Protein AF-A0A7W6P4G1-F1 (afdb_monomer_lite)

Organism: NCBI:txid485907

Radius of gyration: 21.34 Å; chains: 1; bounding box: 41×48×50 Å

Foldseek 3Di:
DVVVVVVVVVVVVVCVVVVVVVVVVLVVLQVVCVVPHCVVRNRPVVVVVVVVVLVVDVVSVVVVVVVVVVVVVVVVVCVVVVVVVCVVVVD

pLDDT: mean 90.5, std 7.86, range [58.38, 98.44]

Structure (mmCIF, N/CA/C/O backbone):
data_AF-A0A7W6P4G1-F1
#
_entry.id   AF-A0A7W6P4G1-F1
#
loop_
_atom_site.group_PDB
_atom_site.id
_atom_site.type_symbol
_atom_site.label_atom_id
_atom_site.label_alt_id
_atom_site.label_comp_id
_atom_site.label_asym_id
_atom_site.label_entity_id
_atom_site.label_seq_id
_atom_site.pdbx_PDB_ins_code
_atom_site.Cartn_x
_atom_site.Cartn_y
_atom_site.Cartn_z
_atom_site.occupancy
_atom_site.B_iso_or_equiv
_atom_site.auth_seq_id
_atom_site.auth_comp_id
_atom_site.auth_asym_id
_atom_site.auth_atom_id
_atom_site.pdbx_PDB_model_num
ATOM 1 N N . MET A 1 1 ? 0.528 32.852 -9.928 1.00 58.38 1 MET A N 1
ATOM 2 C CA . MET A 1 1 ? -0.047 32.365 -8.650 1.00 58.38 1 MET A CA 1
ATOM 3 C C . MET A 1 1 ? -1.473 31.817 -8.791 1.00 58.38 1 MET A C 1
ATOM 5 O O . MET A 1 1 ? -1.713 30.733 -8.278 1.00 58.38 1 MET A O 1
ATOM 9 N N . LEU A 1 2 ? -2.393 32.462 -9.529 1.00 66.00 2 LEU A N 1
ATOM 10 C CA . LEU A 1 2 ? -3.779 31.973 -9.731 1.00 66.00 2 LEU A CA 1
ATOM 11 C C . LEU A 1 2 ? -3.909 30.572 -10.378 1.00 66.00 2 LEU A C 1
ATOM 13 O O . LEU A 1 2 ? -4.854 29.842 -10.088 1.00 66.00 2 LEU A O 1
ATOM 17 N N . SER A 1 3 ? -2.949 30.156 -11.208 1.00 70.81 3 SER A N 1
ATOM 18 C CA . SER A 1 3 ? -2.973 28.868 -11.921 1.00 70.81 3 SER A CA 1
ATOM 19 C C . SER A 1 3 ? -2.778 27.636 -11.023 1.00 70.81 3 SER A C 1
ATOM 21 O O . SER A 1 3 ? -3.374 26.591 -11.282 1.00 70.81 3 SER A O 1
ATOM 23 N N . PHE A 1 4 ? -1.984 27.742 -9.952 1.00 72.69 4 PHE A N 1
ATOM 24 C CA . PHE A 1 4 ? -1.757 26.632 -9.018 1.00 72.69 4 PHE A CA 1
ATOM 25 C C . PHE A 1 4 ? -2.994 26.372 -8.153 1.00 72.69 4 PHE A C 1
ATOM 27 O O . PHE A 1 4 ? -3.443 25.234 -8.048 1.00 72.69 4 PHE A O 1
ATOM 34 N N . ALA A 1 5 ? -3.603 27.435 -7.617 1.00 76.44 5 ALA A N 1
ATOM 35 C CA . ALA A 1 5 ? -4.818 27.339 -6.809 1.00 76.44 5 ALA A CA 1
ATOM 36 C C . ALA A 1 5 ? -5.984 26.701 -7.590 1.00 76.44 5 ALA A C 1
ATOM 38 O O . ALA A 1 5 ? -6.649 25.801 -7.080 1.00 76.44 5 ALA A O 1
ATOM 39 N N . ALA A 1 6 ? -6.174 27.084 -8.858 1.00 80.06 6 ALA A N 1
ATOM 40 C CA . ALA A 1 6 ? -7.211 26.504 -9.713 1.00 80.06 6 ALA A CA 1
ATOM 41 C C . ALA A 1 6 ? -6.962 25.017 -10.042 1.00 80.06 6 ALA A C 1
ATOM 43 O O . ALA A 1 6 ? -7.898 24.213 -10.078 1.00 80.06 6 ALA A O 1
ATOM 44 N N . ARG A 1 7 ? -5.699 24.620 -10.263 1.00 78.25 7 ARG A N 1
ATOM 45 C CA . ARG A 1 7 ? -5.331 23.222 -10.544 1.00 78.25 7 ARG A CA 1
ATOM 46 C C . ARG A 1 7 ? -5.482 22.332 -9.310 1.00 78.25 7 ARG A C 1
ATOM 48 O O . ARG A 1 7 ? -6.033 21.241 -9.435 1.00 78.25 7 ARG A O 1
ATOM 55 N N . SER A 1 8 ? -5.068 22.811 -8.140 1.00 79.75 8 SER A N 1
ATOM 56 C CA . SER A 1 8 ? -5.254 22.107 -6.868 1.00 79.75 8 SER A CA 1
ATOM 57 C C . SER A 1 8 ? -6.735 21.973 -6.507 1.00 79.75 8 SER A C 1
ATOM 59 O O . SER A 1 8 ? -7.164 20.886 -6.133 1.00 79.75 8 SER A O 1
ATOM 61 N N . GLY A 1 9 ? -7.542 23.021 -6.715 1.00 84.00 9 GLY A N 1
ATOM 62 C CA . GLY A 1 9 ? -8.993 22.975 -6.497 1.00 84.00 9 GLY A CA 1
ATOM 63 C C . GLY A 1 9 ? -9.699 21.935 -7.373 1.00 84.00 9 GLY A C 1
ATOM 64 O O . GLY A 1 9 ? -10.487 21.139 -6.871 1.00 84.00 9 GLY A O 1
ATOM 65 N N . ARG A 1 10 ? -9.355 21.861 -8.667 1.00 81.25 10 ARG A N 1
ATOM 66 C CA . ARG A 1 10 ? -9.870 20.811 -9.566 1.00 81.25 10 ARG A CA 1
ATOM 67 C C . ARG A 1 10 ? -9.433 19.403 -9.162 1.00 81.25 10 ARG A C 1
ATOM 69 O O . ARG A 1 10 ? -10.211 18.467 -9.313 1.00 81.25 10 ARG A O 1
ATOM 76 N N . PHE A 1 11 ? -8.204 19.246 -8.677 1.00 81.50 11 PHE A N 1
ATOM 77 C CA . PHE A 1 11 ? -7.693 17.951 -8.230 1.00 81.50 11 PHE A CA 1
ATOM 78 C C . PHE A 1 11 ? -8.432 17.458 -6.980 1.00 81.50 11 PHE A C 1
ATOM 80 O O . PHE A 1 11 ? -8.959 16.348 -6.981 1.00 81.50 11 PHE A O 1
ATOM 87 N N . LEU A 1 12 ? -8.564 18.317 -5.965 1.00 82.31 12 LEU A N 1
ATOM 88 C CA . LEU A 1 12 ? -9.377 18.056 -4.772 1.00 82.31 12 LEU A CA 1
ATOM 89 C C . LEU A 1 12 ? -10.824 17.713 -5.145 1.00 82.31 12 LEU A C 1
ATOM 91 O O . LEU A 1 12 ? -11.380 16.751 -4.625 1.00 82.31 12 LEU A O 1
ATOM 95 N N . TRP A 1 13 ? -11.400 18.441 -6.106 1.00 84.94 13 TRP A N 1
ATOM 96 C CA . TRP A 1 13 ? -12.747 18.169 -6.601 1.00 84.94 13 TRP A CA 1
ATOM 97 C C . TRP A 1 13 ? -12.867 16.808 -7.305 1.00 84.94 13 TRP A C 1
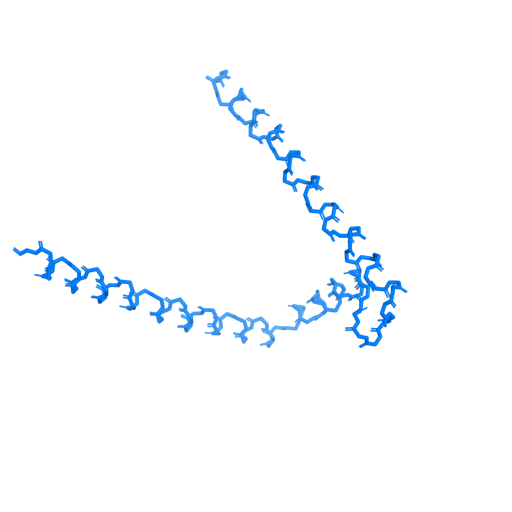ATOM 99 O O . TRP A 1 13 ? -13.841 16.091 -7.101 1.00 84.94 13 TRP A O 1
ATOM 109 N N . SER A 1 14 ? -11.864 16.398 -8.088 1.00 83.88 14 SER A N 1
ATOM 110 C CA . SER A 1 14 ? -11.854 15.059 -8.701 1.00 83.88 14 SER A CA 1
ATOM 111 C C . SER A 1 14 ? -11.739 13.924 -7.676 1.00 83.88 14 SER A C 1
ATOM 113 O O . SER A 1 14 ? -12.209 12.816 -7.931 1.00 83.88 14 SER A O 1
ATOM 115 N N . GLY A 1 15 ? -11.184 14.207 -6.492 1.00 87.31 15 GLY A N 1
ATOM 116 C CA . GLY A 1 15 ? -11.050 13.242 -5.402 1.00 87.31 15 GLY A CA 1
ATOM 117 C C . GLY A 1 15 ? -12.385 12.706 -4.880 1.00 87.31 15 GLY A C 1
ATOM 118 O O . GLY A 1 15 ? -12.428 11.581 -4.387 1.00 87.31 15 GLY A O 1
ATOM 119 N N . TRP A 1 16 ? -13.486 13.449 -5.054 1.00 90.50 16 TRP A N 1
ATOM 120 C CA . TRP A 1 16 ? -14.825 13.021 -4.636 1.00 90.50 16 TRP A CA 1
ATOM 121 C C . TRP A 1 16 ? -15.285 11.725 -5.303 1.00 90.50 16 TRP A C 1
ATOM 123 O O . TRP A 1 16 ? -15.935 10.914 -4.651 1.00 90.50 16 TRP A O 1
ATOM 133 N N . ALA A 1 17 ? -14.911 11.497 -6.566 1.00 88.19 17 ALA A N 1
ATOM 134 C CA . ALA A 1 17 ? -15.223 10.248 -7.259 1.00 88.19 17 ALA A CA 1
ATOM 135 C C . ALA A 1 17 ? -14.449 9.054 -6.671 1.00 88.19 17 ALA A C 1
ATOM 137 O O . ALA A 1 17 ? -14.969 7.946 -6.583 1.00 88.19 17 ALA A O 1
ATOM 138 N N . GLY A 1 18 ? -13.207 9.283 -6.234 1.00 91.44 18 GLY A N 1
ATOM 139 C CA . GLY A 1 18 ? -12.425 8.265 -5.534 1.00 91.44 18 GLY A CA 1
ATOM 140 C C . GLY A 1 18 ? -13.003 7.966 -4.153 1.00 91.44 18 GLY A C 1
ATOM 141 O O . GLY A 1 18 ? -13.182 6.804 -3.796 1.00 91.44 18 GLY A O 1
ATOM 142 N N . LEU A 1 19 ? -13.352 9.011 -3.396 1.00 92.69 19 LEU A N 1
ATOM 143 C CA . LEU A 1 19 ? -13.936 8.863 -2.066 1.00 92.69 19 LEU A CA 1
ATOM 144 C C . LEU A 1 19 ? -15.279 8.128 -2.115 1.00 92.69 19 LEU A C 1
ATOM 146 O O . LEU A 1 19 ? -15.496 7.228 -1.310 1.00 92.69 19 LEU A O 1
ATOM 150 N N . SER A 1 20 ? -16.153 8.447 -3.076 1.00 92.94 20 SER A N 1
ATOM 151 C CA . SER A 1 20 ? -17.426 7.738 -3.234 1.00 92.94 20 SER A CA 1
ATOM 152 C C . SER A 1 20 ? -17.223 6.261 -3.572 1.00 92.94 20 SER A C 1
ATOM 154 O O . SER A 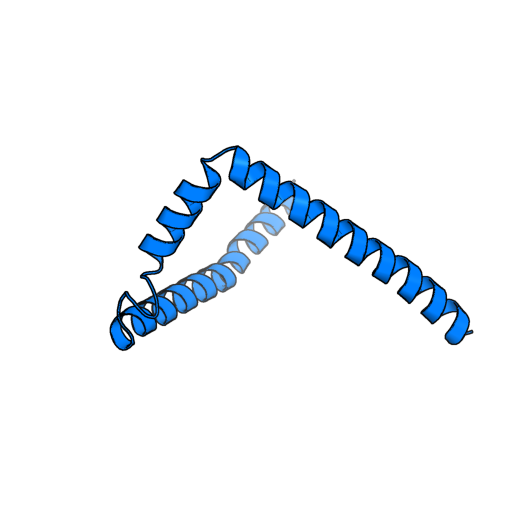1 20 ? -17.915 5.416 -3.008 1.00 92.94 20 SER A O 1
ATOM 156 N N . GLY A 1 21 ? -16.235 5.933 -4.412 1.00 94.44 21 GLY A N 1
ATOM 157 C CA . GLY A 1 21 ? -15.847 4.551 -4.693 1.00 94.44 21 GLY A CA 1
ATOM 158 C C . GLY A 1 21 ? -15.367 3.806 -3.445 1.00 94.44 21 GLY A C 1
ATOM 159 O O . GLY A 1 21 ? -15.811 2.688 -3.191 1.00 94.44 21 GLY A O 1
ATOM 160 N N . LEU A 1 22 ? -14.520 4.438 -2.626 1.00 93.81 22 LEU A N 1
ATOM 161 C CA . LEU A 1 22 ? -14.057 3.863 -1.357 1.00 93.81 22 LEU A CA 1
ATOM 162 C C . LEU A 1 22 ? -15.208 3.667 -0.360 1.00 93.81 22 LEU A C 1
ATOM 164 O O . LEU A 1 22 ? -15.288 2.619 0.276 1.00 93.81 22 LEU A O 1
ATOM 168 N N . CYS A 1 23 ? -16.121 4.636 -0.249 1.00 94.50 23 CYS A N 1
ATOM 169 C CA . CYS A 1 23 ? -17.308 4.521 0.598 1.00 94.50 23 CYS A CA 1
ATOM 170 C C . CYS A 1 23 ? -18.239 3.397 0.125 1.00 94.50 23 CYS A C 1
ATOM 172 O O . CYS A 1 23 ? -18.715 2.620 0.948 1.00 94.50 23 CYS A O 1
ATOM 174 N N . LEU A 1 24 ? -18.473 3.280 -1.186 1.00 95.62 24 LEU A N 1
ATOM 175 C CA . LEU A 1 24 ? -19.280 2.205 -1.763 1.00 95.62 24 LEU A CA 1
ATOM 176 C C . LEU A 1 24 ? -18.640 0.837 -1.504 1.00 95.62 24 LEU A C 1
ATOM 178 O O . LEU A 1 24 ? -19.324 -0.092 -1.087 1.00 95.62 24 LEU A O 1
ATOM 182 N N . PHE A 1 25 ? -17.326 0.720 -1.698 1.00 94.69 25 PHE A N 1
ATOM 183 C CA . PHE A 1 25 ? -16.586 -0.501 -1.397 1.00 94.69 25 PHE A CA 1
ATOM 184 C C . PHE A 1 25 ? -16.692 -0.883 0.085 1.00 94.69 25 PHE A C 1
ATOM 186 O O . PHE A 1 25 ? -16.991 -2.033 0.395 1.00 94.69 25 PHE A O 1
ATOM 193 N N . ALA A 1 26 ? -16.521 0.077 0.999 1.00 92.75 26 ALA A N 1
ATOM 194 C CA . ALA A 1 26 ? -16.680 -0.160 2.432 1.00 92.75 26 ALA A CA 1
ATOM 195 C C . ALA A 1 26 ? -18.110 -0.602 2.792 1.00 92.75 26 ALA A C 1
ATOM 197 O O . ALA A 1 26 ? -18.279 -1.518 3.592 1.00 92.75 26 ALA A O 1
ATOM 198 N N . ALA A 1 27 ? -19.132 -0.005 2.171 1.00 93.19 27 ALA A N 1
ATOM 199 C CA . ALA A 1 27 ? -20.527 -0.393 2.374 1.00 93.19 27 ALA A CA 1
ATOM 200 C C . ALA A 1 27 ? -20.817 -1.811 1.852 1.00 93.19 27 ALA A C 1
ATOM 202 O O . ALA A 1 27 ? -21.476 -2.592 2.533 1.00 93.19 27 ALA A O 1
ATOM 203 N N . LEU A 1 28 ? -20.290 -2.168 0.676 1.00 94.44 28 LEU A N 1
ATOM 204 C CA . LEU A 1 28 ? -20.410 -3.520 0.123 1.00 94.44 28 LEU A CA 1
ATOM 205 C C . LEU A 1 28 ? -19.687 -4.556 0.987 1.00 94.44 28 LEU A C 1
ATOM 207 O O . LEU A 1 28 ? -20.212 -5.647 1.197 1.00 94.44 28 LEU A O 1
ATOM 211 N N . TRP A 1 29 ? -18.510 -4.216 1.517 1.00 92.94 29 TRP A N 1
ATOM 212 C CA . TRP A 1 29 ? -17.798 -5.068 2.466 1.00 92.94 29 TRP A CA 1
ATOM 213 C C . TRP A 1 29 ? -18.635 -5.272 3.726 1.00 92.94 29 TRP A C 1
ATOM 215 O O . TRP A 1 29 ? -18.854 -6.414 4.118 1.00 92.94 29 TRP A O 1
ATOM 225 N N . GLN A 1 30 ? -19.157 -4.199 4.322 1.00 91.56 30 GLN A N 1
ATOM 226 C CA . GLN A 1 30 ? -20.013 -4.292 5.504 1.00 91.56 30 GLN A CA 1
ATOM 227 C C . GLN A 1 30 ? -21.248 -5.167 5.247 1.00 91.56 30 GLN A C 1
ATOM 229 O O . GLN A 1 30 ? -21.544 -6.052 6.045 1.00 91.56 30 GLN A O 1
ATOM 234 N N . ALA A 1 31 ? -21.915 -5.000 4.104 1.00 91.50 31 ALA A N 1
ATOM 235 C CA . ALA A 1 31 ? -23.028 -5.863 3.711 1.00 91.50 31 ALA A CA 1
ATOM 236 C C . ALA A 1 31 ? -22.596 -7.336 3.566 1.00 91.50 31 ALA A C 1
ATOM 238 O O . ALA A 1 31 ? -23.316 -8.248 3.967 1.00 91.50 31 ALA A O 1
ATOM 239 N N . GLY A 1 32 ? -21.394 -7.586 3.037 1.00 89.75 32 GLY A N 1
ATOM 240 C CA . GLY A 1 32 ? -20.796 -8.919 3.004 1.00 89.75 32 GLY A CA 1
ATOM 241 C C . GLY A 1 32 ? -20.532 -9.482 4.403 1.00 89.75 32 GLY A C 1
ATOM 242 O O . GLY A 1 32 ? -20.840 -10.641 4.664 1.00 89.75 32 GLY A O 1
ATOM 243 N N . HIS A 1 33 ? -20.007 -8.673 5.322 1.00 90.38 33 HIS A N 1
ATOM 244 C CA . HIS A 1 33 ? -19.788 -9.075 6.712 1.00 90.38 33 HIS A CA 1
ATOM 245 C C . HIS A 1 33 ? -21.104 -9.492 7.381 1.00 90.38 33 HIS A C 1
ATOM 247 O O . HIS A 1 33 ? -21.158 -10.529 8.035 1.00 90.38 33 HIS A O 1
ATOM 253 N N . GLU A 1 34 ? -22.180 -8.739 7.160 1.00 88.81 34 GLU A N 1
ATOM 254 C CA . GLU A 1 34 ? -23.512 -9.071 7.675 1.00 88.81 34 GLU A CA 1
ATOM 255 C C . GLU A 1 34 ? -24.076 -10.364 7.060 1.00 88.81 34 GLU A C 1
ATOM 257 O O . GLU A 1 34 ? -24.745 -11.129 7.752 1.00 88.81 34 GLU A O 1
ATOM 262 N N . ALA A 1 35 ? -23.771 -10.647 5.789 1.00 90.00 35 ALA A N 1
ATOM 263 C CA . ALA A 1 35 ? -24.233 -11.851 5.096 1.00 90.00 35 ALA A CA 1
ATOM 264 C C . ALA A 1 35 ? -23.463 -13.131 5.479 1.00 90.00 35 ALA A C 1
ATOM 266 O O . ALA A 1 35 ? -24.064 -14.201 5.569 1.00 90.00 35 ALA A O 1
ATOM 267 N N . TYR A 1 36 ? -22.143 -13.044 5.680 1.00 86.56 36 TYR A N 1
ATOM 268 C CA . TYR A 1 36 ? -21.269 -14.206 5.918 1.00 86.56 36 TYR A CA 1
ATOM 269 C C . TYR A 1 36 ? -20.830 -14.365 7.383 1.00 86.56 36 TYR A C 1
ATOM 271 O O . TYR A 1 36 ? -20.355 -15.431 7.778 1.00 86.56 36 TYR A O 1
ATOM 279 N N . GLY A 1 37 ? -21.004 -13.327 8.201 1.00 84.62 37 GLY A N 1
ATOM 280 C CA . GLY A 1 37 ? -20.597 -13.293 9.600 1.00 84.62 37 GLY A CA 1
ATOM 281 C C . GLY A 1 37 ? -19.095 -13.068 9.812 1.00 84.62 37 GLY A C 1
ATOM 282 O O . GLY A 1 37 ? -18.262 -13.242 8.919 1.00 84.62 37 GLY A O 1
ATOM 283 N N . SER A 1 38 ? -18.747 -12.721 11.056 1.00 81.94 38 SER A N 1
ATOM 284 C CA . SER A 1 38 ? -17.394 -12.312 11.483 1.00 81.94 38 SER A CA 1
ATOM 285 C C . SER A 1 38 ? -16.302 -13.353 11.220 1.00 81.94 38 SER A C 1
ATOM 287 O O . SER A 1 38 ? -15.152 -12.985 10.994 1.00 81.94 38 SER A O 1
ATOM 289 N N . PHE A 1 39 ? -16.645 -14.643 11.237 1.00 79.44 39 PHE A N 1
ATOM 290 C CA . PHE A 1 39 ? -15.665 -15.712 11.068 1.00 79.44 39 PHE A CA 1
ATOM 291 C C . PHE A 1 39 ? -15.135 -15.809 9.631 1.00 79.44 39 PHE A C 1
ATOM 293 O O . PHE A 1 39 ? -13.961 -16.107 9.428 1.00 79.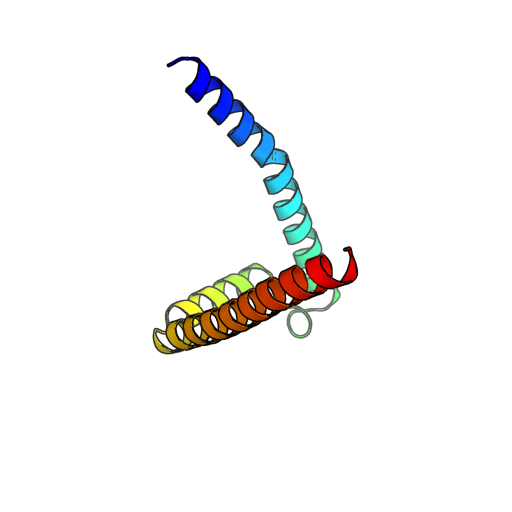44 39 PHE A O 1
ATOM 300 N N . ILE A 1 40 ? -15.994 -15.566 8.637 1.00 84.94 40 ILE A N 1
ATOM 301 C CA . ILE A 1 40 ? -15.634 -15.675 7.217 1.00 84.94 40 ILE A CA 1
ATOM 302 C C . ILE A 1 40 ? -15.084 -14.344 6.711 1.00 84.94 40 ILE A C 1
ATOM 304 O O . ILE A 1 40 ? -14.082 -14.314 5.997 1.00 84.94 40 ILE A O 1
ATOM 308 N N . LEU A 1 41 ? -15.736 -13.243 7.085 1.00 85.94 41 LEU A N 1
ATOM 309 C CA . LEU A 1 41 ? -15.335 -11.906 6.687 1.00 85.94 41 LEU A CA 1
ATOM 310 C C . LEU A 1 41 ? -15.434 -10.999 7.912 1.00 85.94 41 LEU A C 1
ATOM 312 O O . LEU A 1 41 ? -16.548 -10.653 8.287 1.00 85.94 41 LEU A O 1
ATOM 316 N N . PRO A 1 42 ? -14.318 -10.608 8.547 1.00 87.88 42 PRO A N 1
ATOM 317 C CA . PRO A 1 42 ? -14.350 -9.656 9.648 1.00 87.88 42 PRO A CA 1
ATOM 318 C C . PRO A 1 42 ? -14.903 -8.310 9.179 1.00 87.88 42 PRO A C 1
ATOM 320 O O . PRO A 1 42 ? -14.818 -7.961 7.992 1.00 87.88 42 PRO A O 1
ATOM 323 N N . ALA A 1 43 ? -15.442 -7.538 10.120 1.00 90.50 43 ALA A N 1
ATOM 324 C CA . ALA A 1 43 ? -15.916 -6.199 9.821 1.00 90.50 43 ALA A CA 1
ATOM 325 C C . ALA A 1 43 ? -14.745 -5.329 9.312 1.00 90.50 43 ALA A C 1
ATOM 327 O O . ALA A 1 43 ? -13.582 -5.536 9.700 1.00 90.50 43 ALA A O 1
ATOM 328 N N . PRO A 1 44 ? -15.008 -4.352 8.428 1.00 88.06 44 PRO A N 1
ATOM 329 C CA . PRO A 1 44 ? -13.966 -3.480 7.900 1.00 88.06 44 PRO A CA 1
ATOM 330 C C . PRO A 1 44 ? -13.244 -2.708 9.017 1.00 88.06 44 PRO A C 1
ATOM 332 O O . PRO A 1 44 ? -12.030 -2.519 8.941 1.00 88.06 44 PRO A O 1
ATOM 335 N N . ASP A 1 45 ? -13.942 -2.308 10.084 1.00 91.25 45 ASP A N 1
ATOM 336 C CA . ASP A 1 45 ? -13.329 -1.597 11.209 1.00 91.25 45 ASP A CA 1
ATOM 337 C C . ASP A 1 45 ? -12.406 -2.503 12.041 1.00 91.25 45 ASP A C 1
ATOM 339 O O . ASP A 1 45 ? -11.304 -2.088 12.410 1.00 91.25 45 ASP A O 1
ATOM 343 N N . GLU A 1 46 ? -12.811 -3.751 12.278 1.00 90.88 46 GLU A N 1
ATOM 344 C CA . GLU A 1 46 ? -12.012 -4.750 12.985 1.00 90.88 46 GLU A CA 1
ATOM 345 C C . GLU A 1 46 ? -10.720 -5.056 12.216 1.00 90.88 46 GLU A C 1
ATOM 347 O O . GLU A 1 46 ? -9.625 -5.045 12.784 1.00 90.88 46 GLU A O 1
ATOM 352 N N . THR A 1 47 ? -10.832 -5.206 10.894 1.00 91.69 47 THR A N 1
ATOM 353 C CA . THR A 1 47 ? -9.692 -5.425 9.994 1.00 91.69 47 THR A CA 1
ATOM 354 C C . THR A 1 47 ? -8.711 -4.251 10.030 1.00 91.69 47 THR A C 1
ATOM 356 O O . THR A 1 47 ? -7.496 -4.448 10.141 1.00 91.69 47 THR A O 1
ATOM 359 N N . ILE A 1 48 ? -9.216 -3.013 9.975 1.00 92.94 48 ILE A N 1
ATOM 360 C CA . ILE A 1 48 ? -8.383 -1.804 10.042 1.00 92.94 48 ILE A CA 1
ATOM 361 C C . ILE A 1 48 ? -7.666 -1.722 11.394 1.00 92.94 48 ILE A C 1
ATOM 363 O O . ILE A 1 48 ? -6.452 -1.509 11.428 1.00 92.94 48 ILE A O 1
ATOM 367 N N . ARG A 1 49 ? -8.377 -1.932 12.509 1.00 94.56 49 ARG A N 1
ATOM 368 C CA . ARG A 1 49 ? -7.788 -1.919 13.859 1.00 94.56 49 ARG A CA 1
ATOM 369 C C . ARG A 1 49 ? -6.695 -2.972 14.004 1.00 94.56 49 ARG A C 1
ATOM 371 O O . ARG A 1 49 ? -5.593 -2.632 14.427 1.00 94.56 49 ARG A O 1
ATOM 378 N N . ALA A 1 50 ? -6.966 -4.212 13.596 1.00 92.75 50 ALA A N 1
ATOM 379 C CA . ALA A 1 50 ? -5.989 -5.295 13.630 1.00 92.75 50 ALA A CA 1
ATOM 380 C C . ALA A 1 50 ? -4.738 -4.945 12.811 1.00 92.75 50 ALA A C 1
ATOM 382 O O . ALA A 1 50 ? -3.614 -5.116 13.280 1.00 92.75 50 ALA A O 1
ATOM 383 N N . THR A 1 51 ? -4.925 -4.370 11.622 1.00 92.50 51 THR A N 1
ATOM 384 C CA . THR A 1 51 ? -3.822 -3.916 10.766 1.00 92.50 51 THR A CA 1
ATOM 385 C C . THR A 1 51 ? -2.973 -2.850 11.463 1.00 92.50 51 THR A C 1
ATOM 387 O O . THR A 1 51 ? -1.747 -2.966 11.490 1.00 92.50 51 THR A O 1
ATOM 390 N N . PHE A 1 52 ? -3.594 -1.847 12.094 1.00 93.75 52 PHE A N 1
ATOM 391 C CA . PHE A 1 52 ? -2.871 -0.835 12.872 1.00 93.75 52 PHE A CA 1
ATOM 392 C C . PHE A 1 52 ? -2.101 -1.440 14.050 1.00 93.75 52 PHE A C 1
ATOM 394 O O . PHE A 1 52 ? -0.942 -1.086 14.261 1.00 93.75 52 PHE A O 1
ATOM 401 N N . THR A 1 53 ? -2.694 -2.382 14.783 1.00 94.25 53 THR A N 1
ATOM 402 C CA . THR A 1 53 ? -2.007 -3.099 15.866 1.00 94.25 53 THR A CA 1
ATOM 403 C C . THR A 1 53 ? -0.797 -3.878 15.348 1.00 94.25 53 THR A C 1
ATOM 405 O O . THR A 1 53 ? 0.269 -3.846 15.963 1.00 94.25 53 THR A O 1
ATOM 408 N N . LEU A 1 54 ? -0.915 -4.535 14.189 1.00 93.19 54 LEU A N 1
ATOM 409 C CA . LEU A 1 54 ? 0.207 -5.235 13.562 1.00 93.19 54 LEU A CA 1
ATOM 410 C C . LEU A 1 54 ? 1.323 -4.269 13.152 1.00 93.19 54 LEU A C 1
ATOM 412 O O . LEU A 1 54 ? 2.492 -4.590 13.354 1.00 93.19 54 LEU A O 1
ATOM 416 N N . LEU A 1 55 ? 0.976 -3.096 12.618 1.00 91.50 55 LEU A N 1
ATOM 417 C CA . LEU A 1 55 ? 1.925 -2.057 12.204 1.00 91.50 55 LEU A CA 1
ATOM 418 C C . LEU A 1 55 ? 2.652 -1.393 13.379 1.00 91.50 55 LEU A C 1
ATOM 420 O O . LEU A 1 55 ? 3.786 -0.955 13.214 1.00 91.50 55 LEU A O 1
ATOM 424 N N . GLN A 1 56 ? 2.048 -1.333 14.566 1.00 93.44 56 GLN A N 1
ATOM 425 C CA . GLN A 1 56 ? 2.704 -0.791 15.764 1.00 93.44 56 GLN A CA 1
ATOM 426 C C . GLN A 1 56 ? 3.874 -1.656 16.249 1.00 93.44 56 GLN A C 1
ATOM 428 O O . GLN A 1 56 ? 4.737 -1.170 16.980 1.00 93.44 56 GLN A O 1
ATOM 433 N N . ASN A 1 57 ? 3.937 -2.928 15.845 1.00 94.81 57 ASN A N 1
ATOM 434 C CA . ASN A 1 57 ? 5.052 -3.794 16.188 1.00 94.81 57 ASN A CA 1
ATOM 435 C C . ASN A 1 57 ? 6.249 -3.527 15.247 1.00 94.81 57 ASN A C 1
ATOM 437 O O . ASN A 1 57 ? 6.164 -3.823 14.048 1.00 94.81 57 ASN A O 1
ATOM 441 N N . PRO A 1 58 ? 7.400 -3.044 15.758 1.00 90.75 58 PRO A N 1
ATOM 442 C CA . PRO A 1 58 ? 8.557 -2.705 14.925 1.00 90.75 58 PRO A CA 1
ATOM 443 C C . PRO A 1 58 ? 9.114 -3.911 14.155 1.00 90.75 58 PRO A C 1
ATOM 445 O O . PRO A 1 58 ? 9.657 -3.751 13.061 1.00 90.75 58 PRO A O 1
ATOM 448 N N . ARG A 1 59 ? 8.937 -5.133 14.675 1.00 94.12 59 ARG A N 1
ATOM 449 C CA . ARG A 1 59 ? 9.336 -6.363 13.980 1.00 94.12 59 ARG A CA 1
ATOM 450 C C . ARG A 1 59 ? 8.495 -6.606 12.728 1.00 94.12 59 ARG A C 1
ATOM 452 O O . ARG A 1 59 ? 9.039 -6.988 11.697 1.00 94.12 59 ARG A O 1
ATOM 459 N N . ASN A 1 60 ? 7.190 -6.358 12.801 1.00 93.69 60 ASN A N 1
ATOM 460 C CA . ASN A 1 60 ? 6.288 -6.529 11.662 1.00 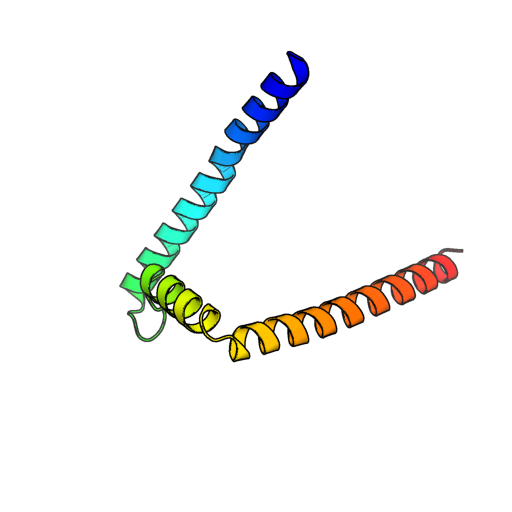93.69 60 ASN A CA 1
ATOM 461 C C . ASN A 1 60 ? 6.591 -5.502 10.570 1.00 93.69 60 ASN A C 1
ATOM 463 O O . ASN A 1 60 ? 6.652 -5.855 9.395 1.00 93.69 60 ASN A O 1
ATOM 467 N N . LEU A 1 61 ? 6.872 -4.254 10.953 1.00 92.94 61 LEU A N 1
ATOM 468 C CA . LEU A 1 61 ? 7.328 -3.227 10.015 1.00 92.94 61 LEU A CA 1
ATOM 469 C C . LEU A 1 61 ? 8.624 -3.626 9.304 1.00 92.94 61 LEU A C 1
ATOM 471 O O . LEU A 1 61 ? 8.727 -3.469 8.088 1.00 92.94 61 LEU A O 1
ATOM 475 N N . ALA A 1 62 ? 9.595 -4.182 10.033 1.00 94.69 62 ALA A N 1
ATOM 476 C CA . ALA A 1 62 ? 10.831 -4.671 9.431 1.00 94.69 62 ALA A CA 1
ATOM 477 C C . ALA A 1 62 ? 10.564 -5.773 8.388 1.00 94.69 62 ALA A C 1
ATOM 479 O O . ALA A 1 62 ? 11.121 -5.715 7.292 1.00 94.69 62 ALA A O 1
ATOM 480 N N . LEU A 1 63 ? 9.664 -6.718 8.683 1.00 95.44 63 LEU A N 1
ATOM 481 C CA . LEU A 1 63 ? 9.272 -7.787 7.754 1.00 95.44 63 LEU A CA 1
ATOM 482 C C . LEU A 1 63 ? 8.568 -7.252 6.500 1.00 95.44 63 LEU A C 1
ATOM 484 O O . LEU A 1 63 ? 8.869 -7.690 5.387 1.00 95.44 63 LEU A O 1
ATOM 488 N N . VAL A 1 64 ? 7.656 -6.288 6.662 1.00 94.50 64 VAL A N 1
ATOM 489 C CA . VAL A 1 64 ? 6.966 -5.631 5.540 1.00 94.50 64 VAL A CA 1
ATOM 490 C C . VAL A 1 64 ? 7.975 -4.916 4.643 1.00 94.50 64 VAL A C 1
ATOM 492 O O . VAL A 1 64 ? 7.945 -5.083 3.424 1.00 94.50 64 VAL A O 1
ATOM 495 N N . LEU A 1 65 ? 8.913 -4.171 5.234 1.00 95.69 65 LEU A N 1
ATOM 496 C CA . LEU A 1 65 ? 9.959 -3.472 4.489 1.00 95.69 65 LEU A CA 1
ATOM 497 C C . LEU A 1 65 ? 10.898 -4.438 3.772 1.00 95.69 65 LEU A C 1
ATOM 499 O O . LEU A 1 65 ? 11.273 -4.194 2.629 1.00 95.69 65 LEU A O 1
ATOM 503 N N . GLU A 1 66 ? 11.293 -5.528 4.421 1.00 96.94 66 GLU A N 1
ATOM 504 C CA . GLU A 1 66 ? 12.177 -6.517 3.816 1.00 96.94 66 GLU A CA 1
ATOM 505 C C . GLU A 1 66 ? 11.505 -7.221 2.630 1.00 96.94 66 GLU A C 1
ATOM 507 O O . GLU A 1 66 ? 12.086 -7.312 1.547 1.00 96.94 66 GLU A O 1
ATOM 512 N N . THR A 1 67 ? 10.253 -7.642 2.801 1.00 96.25 67 THR A N 1
ATOM 513 C CA . THR A 1 67 ? 9.455 -8.256 1.732 1.00 96.25 67 THR A CA 1
ATOM 514 C C . THR A 1 67 ? 9.238 -7.276 0.583 1.00 96.25 67 THR A C 1
ATOM 516 O O . THR A 1 67 ? 9.446 -7.630 -0.576 1.00 96.25 67 THR A O 1
ATOM 519 N N . GLY A 1 68 ? 8.911 -6.019 0.898 1.00 97.06 68 GLY A N 1
ATOM 520 C CA . GLY A 1 68 ? 8.752 -4.953 -0.087 1.00 97.06 68 GLY A CA 1
ATOM 521 C C . GLY A 1 68 ? 10.030 -4.696 -0.887 1.00 97.06 68 GLY A C 1
ATOM 522 O O . GLY A 1 68 ? 9.976 -4.624 -2.113 1.00 97.06 68 GLY A O 1
ATOM 523 N N . LYS A 1 69 ? 11.196 -4.640 -0.227 1.00 97.94 69 LYS A N 1
ATOM 524 C CA . LYS A 1 69 ? 12.499 -4.496 -0.904 1.00 97.94 69 LYS A CA 1
ATOM 525 C C . LYS A 1 69 ? 12.769 -5.650 -1.865 1.00 97.94 69 LYS A C 1
ATOM 527 O O . LYS A 1 69 ? 13.191 -5.412 -2.992 1.00 97.94 69 LYS A O 1
ATOM 532 N N . ARG A 1 70 ? 12.514 -6.890 -1.436 1.00 97.44 70 ARG A N 1
ATOM 533 C CA . ARG A 1 70 ? 12.710 -8.088 -2.268 1.00 97.44 70 ARG A CA 1
ATOM 534 C C . A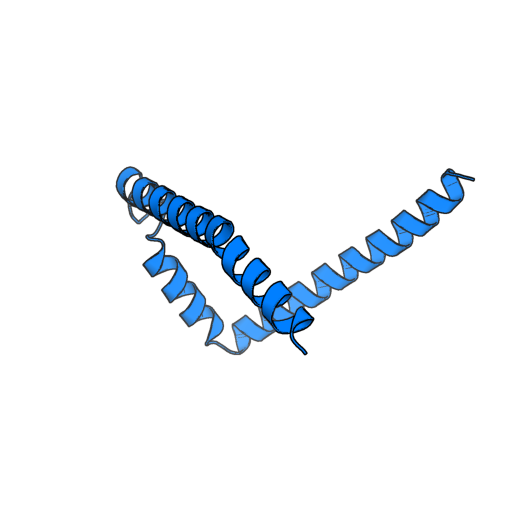RG A 1 70 ? 11.776 -8.090 -3.481 1.00 97.44 70 ARG A C 1
ATOM 536 O O . ARG A 1 70 ? 12.238 -8.325 -4.595 1.00 97.44 70 ARG A O 1
ATOM 543 N N . ALA A 1 71 ? 10.497 -7.772 -3.281 1.00 97.94 71 ALA A N 1
ATOM 544 C CA . ALA A 1 71 ? 9.516 -7.672 -4.361 1.00 97.94 71 ALA A CA 1
ATOM 545 C C . ALA A 1 71 ? 9.898 -6.585 -5.380 1.00 97.94 71 ALA A C 1
ATOM 547 O O . ALA A 1 71 ? 9.889 -6.838 -6.583 1.00 97.94 71 ALA A O 1
ATOM 548 N N . LEU A 1 72 ? 10.305 -5.402 -4.902 1.00 98.12 72 LEU A N 1
ATOM 549 C CA . LEU A 1 72 ? 10.750 -4.300 -5.756 1.00 98.12 72 LEU A CA 1
ATOM 550 C C . LEU A 1 72 ? 12.001 -4.676 -6.559 1.00 98.12 72 LEU A C 1
ATOM 552 O O . LEU A 1 72 ? 12.061 -4.413 -7.756 1.00 98.12 72 LEU A O 1
ATOM 556 N N . ALA A 1 73 ? 12.986 -5.311 -5.921 1.00 98.06 73 ALA A N 1
ATOM 557 C CA . ALA A 1 73 ? 14.204 -5.752 -6.592 1.00 98.06 73 ALA A CA 1
ATOM 558 C C . ALA A 1 73 ? 13.900 -6.754 -7.717 1.00 98.06 73 ALA A C 1
ATOM 560 O O . ALA A 1 73 ? 14.393 -6.591 -8.832 1.00 98.06 73 ALA A O 1
ATOM 561 N N . GLY A 1 74 ? 13.043 -7.747 -7.451 1.00 97.56 74 GLY A N 1
ATOM 562 C CA . GLY A 1 74 ? 12.601 -8.709 -8.463 1.00 97.56 74 GLY A CA 1
ATOM 563 C C . GLY A 1 74 ? 11.845 -8.045 -9.615 1.00 97.56 74 GLY A C 1
ATOM 564 O O . GLY A 1 74 ? 12.127 -8.325 -10.778 1.00 97.56 74 GLY A O 1
ATOM 565 N N . PHE A 1 75 ? 10.940 -7.113 -9.304 1.00 97.88 75 PHE A N 1
ATOM 566 C CA . PHE A 1 75 ? 10.209 -6.344 -10.310 1.00 97.88 75 PHE A CA 1
ATOM 567 C C . PHE A 1 75 ? 11.146 -5.523 -11.205 1.00 97.88 75 PHE A C 1
ATOM 569 O O . PHE A 1 75 ? 11.032 -5.584 -12.425 1.00 97.88 75 PHE A O 1
ATOM 576 N N . LEU A 1 76 ? 12.100 -4.792 -10.621 1.00 98.44 76 LEU A N 1
ATOM 577 C CA . LEU A 1 76 ? 13.062 -3.986 -11.378 1.00 98.44 76 LEU A CA 1
ATOM 578 C C . LEU A 1 76 ? 13.979 -4.849 -12.247 1.00 98.44 76 LEU A C 1
ATOM 580 O O . LEU A 1 76 ? 14.252 -4.485 -13.389 1.00 98.44 76 LEU A O 1
ATOM 584 N N . ALA A 1 77 ? 14.417 -6.003 -11.741 1.00 97.94 77 ALA A N 1
ATOM 585 C CA . ALA A 1 77 ? 15.205 -6.949 -12.521 1.00 97.94 77 ALA A CA 1
ATOM 586 C C . ALA A 1 77 ? 14.410 -7.485 -13.722 1.00 97.94 77 ALA A C 1
ATOM 588 O O . ALA A 1 77 ? 14.906 -7.461 -14.848 1.00 97.94 77 ALA A O 1
ATOM 589 N N . ALA A 1 78 ? 13.159 -7.905 -13.505 1.00 98.06 78 ALA A N 1
ATOM 590 C CA . ALA A 1 78 ? 12.277 -8.369 -14.573 1.00 98.06 78 ALA A CA 1
ATOM 591 C C . ALA A 1 78 ? 11.984 -7.264 -15.598 1.00 98.06 78 ALA A C 1
ATOM 593 O O . ALA A 1 78 ? 12.010 -7.517 -16.799 1.00 98.06 78 ALA A O 1
ATOM 594 N N . LEU A 1 79 ? 11.762 -6.031 -15.139 1.00 98.00 79 LEU A N 1
ATOM 595 C CA . LEU A 1 79 ? 11.541 -4.873 -15.999 1.00 98.00 79 LEU A CA 1
ATOM 596 C C . LEU A 1 79 ? 12.778 -4.558 -16.850 1.00 98.00 79 LEU A C 1
ATOM 598 O O . LEU A 1 79 ? 12.646 -4.343 -18.052 1.00 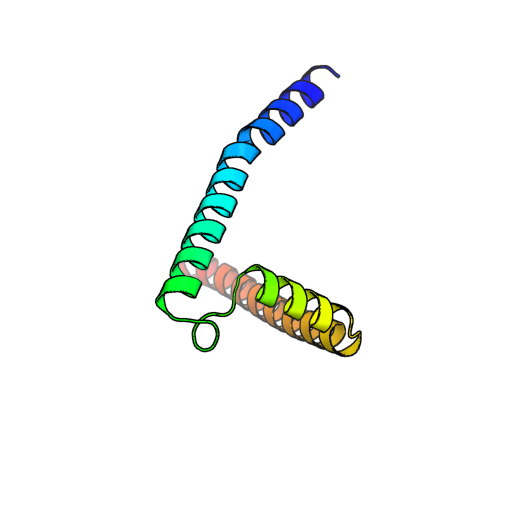98.00 79 LEU A O 1
ATOM 602 N N . ALA A 1 80 ? 13.979 -4.581 -16.272 1.00 98.25 80 ALA A N 1
ATOM 603 C CA . ALA A 1 80 ? 15.218 -4.332 -17.007 1.00 98.25 80 ALA A CA 1
ATOM 604 C C . ALA A 1 80 ? 15.499 -5.435 -18.039 1.00 98.25 80 ALA A C 1
ATOM 606 O O . ALA A 1 80 ? 15.749 -5.150 -19.206 1.00 98.25 80 ALA A O 1
ATOM 607 N N . LEU A 1 81 ? 15.400 -6.703 -17.639 1.00 97.81 81 LEU A N 1
ATOM 608 C CA . LEU A 1 81 ? 15.621 -7.822 -18.555 1.00 97.81 81 LEU A CA 1
ATOM 609 C C . LEU A 1 81 ? 14.551 -7.874 -19.649 1.00 97.81 81 LEU A C 1
ATOM 611 O O . LEU A 1 81 ? 14.881 -8.035 -20.822 1.00 97.81 81 LEU A O 1
ATOM 615 N N . GLY A 1 82 ? 13.280 -7.689 -19.292 1.00 96.94 82 GLY A N 1
ATOM 616 C CA . GLY A 1 82 ? 12.170 -7.684 -20.240 1.00 96.94 82 GLY A CA 1
ATOM 617 C C . GLY A 1 82 ? 12.283 -6.555 -21.259 1.00 96.94 82 GLY A C 1
ATOM 618 O O . GLY A 1 82 ? 12.095 -6.788 -22.450 1.00 96.94 82 GLY A O 1
ATOM 619 N N . THR A 1 83 ? 12.661 -5.352 -20.818 1.00 97.25 83 THR A N 1
ATOM 620 C CA . THR A 1 83 ? 12.877 -4.220 -21.730 1.00 97.25 83 THR A CA 1
ATOM 621 C C . THR A 1 83 ? 14.067 -4.457 -22.658 1.00 97.25 83 THR A C 1
ATOM 623 O O . THR A 1 83 ? 13.914 -4.286 -23.863 1.00 97.25 83 THR A O 1
ATOM 626 N N . LEU A 1 84 ? 15.213 -4.928 -22.150 1.00 97.75 84 LEU A N 1
ATOM 627 C CA . LEU A 1 84 ? 16.375 -5.265 -22.986 1.00 97.75 84 LEU A CA 1
ATOM 628 C C . LEU A 1 84 ? 16.041 -6.337 -24.029 1.00 97.75 84 LEU A C 1
ATOM 630 O O . LEU A 1 84 ? 16.313 -6.157 -25.214 1.00 97.75 84 LEU A O 1
ATOM 634 N N . THR A 1 85 ? 15.416 -7.433 -23.601 1.00 96.88 85 THR A N 1
ATOM 635 C CA . THR A 1 85 ? 15.067 -8.541 -24.501 1.00 96.88 85 THR A CA 1
ATOM 636 C C . THR A 1 85 ? 14.024 -8.110 -25.532 1.00 96.88 85 THR A C 1
ATOM 638 O O . THR A 1 85 ? 14.145 -8.458 -26.702 1.00 96.88 85 THR A O 1
ATOM 641 N N . GLY A 1 86 ? 13.031 -7.310 -25.128 1.00 96.31 86 GLY A N 1
ATOM 642 C CA . GLY A 1 86 ? 12.016 -6.772 -26.035 1.00 96.31 86 GLY A CA 1
ATOM 643 C C . GLY A 1 86 ? 12.596 -5.830 -27.090 1.00 96.31 86 GLY A C 1
ATOM 644 O O . GLY A 1 86 ? 12.194 -5.898 -28.246 1.00 96.31 86 GLY A O 1
ATOM 645 N N . VAL A 1 87 ? 13.578 -5.000 -26.721 1.00 97.12 87 VAL A N 1
ATOM 646 C CA . VAL A 1 87 ? 14.291 -4.138 -27.675 1.00 97.12 87 VAL A CA 1
ATOM 647 C C . VAL A 1 87 ? 15.111 -4.967 -28.664 1.00 97.12 87 VAL A C 1
ATOM 649 O O . VAL A 1 87 ? 15.062 -4.680 -29.853 1.00 97.12 87 VAL A O 1
ATOM 652 N N . ILE A 1 88 ? 15.823 -6.003 -28.204 1.00 96.62 88 ILE A N 1
ATOM 653 C CA . ILE A 1 88 ? 16.621 -6.877 -29.082 1.00 96.62 88 ILE A CA 1
ATOM 654 C C . ILE A 1 88 ? 15.729 -7.661 -30.051 1.00 96.62 88 ILE A C 1
ATOM 656 O O . ILE A 1 88 ? 16.062 -7.769 -31.222 1.00 96.62 88 ILE A O 1
ATOM 660 N N . ALA A 1 89 ? 14.611 -8.215 -29.576 1.00 94.88 89 ALA A N 1
ATOM 661 C CA . ALA A 1 89 ? 13.707 -9.017 -30.402 1.00 94.88 89 ALA A CA 1
ATOM 662 C C . ALA A 1 89 ? 12.832 -8.182 -31.352 1.00 94.88 89 ALA A C 1
ATOM 664 O O . ALA A 1 89 ? 12.285 -8.723 -32.309 1.00 94.88 89 ALA A O 1
ATOM 665 N N . GLY A 1 90 ? 12.640 -6.894 -31.050 1.00 89.88 90 GLY A N 1
ATOM 666 C CA . GLY A 1 90 ? 11.891 -5.960 -31.891 1.00 89.88 90 GLY A CA 1
ATOM 667 C C . GLY A 1 90 ? 12.732 -5.266 -32.967 1.00 89.88 90 GLY A C 1
ATOM 668 O O . GLY A 1 90 ? 12.157 -4.546 -33.783 1.00 89.88 90 GLY A O 1
ATOM 669 N N . PHE A 1 91 ? 14.055 -5.445 -32.939 1.00 67.38 91 PHE A N 1
ATOM 670 C CA . PHE A 1 91 ? 14.991 -4.997 -33.971 1.00 67.38 91 PHE A CA 1
ATOM 671 C C . PHE A 1 91 ? 15.097 -6.046 -35.083 1.00 67.38 91 PHE A C 1
ATOM 673 O O . PHE A 1 91 ? 15.170 -5.638 -36.263 1.00 67.38 91 PHE A O 1
#

Secondary structure (DSSP, 8-state):
-HHHHHHHHHHHHHHHHHHHHHHHHHHHHHHHHHHH-TTTS--HHHHHHHHHHHHHSHHHHHHHHHHHHHHHHHHHHHHHHHHHHHHHHT-

Sequence (91 aa):
MLSFAARSGRFLWSGWAGLSGLCLFAALWQAGHEAYGSFILPAPDETIRATFTLLQNPRNLALVLETGKRALAGFLAALALGTLTGVIAGF